Protein AF-A0AAD6NBM9-F1 (afdb_monomer_lite)

Structure (mmCIF, N/CA/C/O backbone):
data_AF-A0AAD6NBM9-F1
#
_entry.id   AF-A0AAD6NBM9-F1
#
loop_
_atom_site.group_PDB
_atom_site.id
_atom_site.type_symbol
_atom_site.label_atom_id
_atom_site.label_alt_id
_atom_site.label_comp_id
_atom_site.label_asym_id
_atom_site.label_entity_id
_atom_site.label_seq_id
_atom_site.pdbx_PDB_ins_code
_atom_site.Cartn_x
_atom_site.Cartn_y
_atom_site.Cartn_z
_atom_site.occupancy
_atom_site.B_iso_or_equiv
_atom_site.auth_seq_id
_atom_site.auth_comp_id
_atom_site.auth_asym_id
_atom_site.auth_atom_id
_atom_site.pdbx_PDB_model_num
ATOM 1 N N . MET A 1 1 ? 15.175 -0.023 -17.264 1.00 49.72 1 MET A N 1
ATOM 2 C CA . MET A 1 1 ? 14.784 -1.400 -16.898 1.00 49.72 1 MET A CA 1
ATOM 3 C C . MET A 1 1 ? 14.150 -2.013 -18.136 1.00 49.72 1 MET A C 1
ATOM 5 O O . MET A 1 1 ? 13.126 -1.509 -18.564 1.00 49.72 1 MET A O 1
ATOM 9 N N . ARG A 1 2 ? 14.812 -2.972 -18.795 1.00 53.56 2 ARG A N 1
ATOM 10 C CA . ARG A 1 2 ? 14.249 -3.694 -19.949 1.00 53.56 2 ARG A CA 1
ATOM 11 C C . ARG A 1 2 ? 13.620 -4.964 -19.391 1.00 53.56 2 ARG A C 1
ATOM 13 O O . ARG A 1 2 ? 14.353 -5.808 -18.883 1.00 53.56 2 ARG A O 1
ATOM 20 N N . LEU A 1 3 ? 12.294 -5.065 -19.407 1.00 66.06 3 LEU A N 1
ATOM 21 C CA . LEU A 1 3 ? 11.620 -6.297 -19.006 1.00 66.06 3 LEU A CA 1
ATOM 22 C C . LEU A 1 3 ? 11.782 -7.302 -20.145 1.00 66.06 3 LEU A C 1
ATOM 24 O O . LEU A 1 3 ? 11.225 -7.128 -21.221 1.00 66.06 3 LEU A O 1
ATOM 28 N N . ILE A 1 4 ? 12.626 -8.307 -19.922 1.00 76.75 4 ILE A N 1
ATOM 29 C CA . ILE A 1 4 ? 12.933 -9.368 -20.896 1.00 76.75 4 ILE A CA 1
ATOM 30 C C . ILE A 1 4 ? 11.977 -10.562 -20.796 1.00 76.75 4 ILE A C 1
ATOM 32 O O . ILE A 1 4 ? 12.132 -11.529 -21.528 1.00 76.75 4 ILE A O 1
ATOM 36 N N . ALA A 1 5 ? 11.033 -10.512 -19.856 1.00 85.50 5 ALA A N 1
ATOM 37 C CA . ALA A 1 5 ? 10.143 -11.619 -19.522 1.00 85.50 5 ALA A CA 1
ATOM 38 C C . ALA A 1 5 ? 8.758 -11.518 -20.188 1.00 85.50 5 ALA A C 1
ATOM 40 O O . ALA A 1 5 ? 7.907 -12.357 -19.917 1.00 85.50 5 ALA A O 1
ATOM 41 N N . LEU A 1 6 ? 8.516 -10.493 -21.014 1.00 90.81 6 LEU A N 1
ATOM 42 C CA . LEU A 1 6 ? 7.231 -10.272 -21.676 1.00 90.81 6 LEU A CA 1
ATOM 43 C C . LEU A 1 6 ? 7.401 -10.215 -23.187 1.00 90.81 6 LEU A C 1
ATOM 45 O O . LEU A 1 6 ? 8.292 -9.533 -23.698 1.00 90.81 6 LEU A O 1
ATOM 49 N N . GLU A 1 7 ? 6.486 -10.882 -23.878 1.00 91.56 7 GLU A N 1
ATOM 50 C CA . GLU A 1 7 ? 6.279 -10.711 -25.310 1.00 91.56 7 GLU A CA 1
ATOM 51 C C . GLU A 1 7 ? 5.608 -9.355 -25.606 1.00 91.56 7 GLU A C 1
ATOM 53 O O . GLU A 1 7 ? 4.948 -8.779 -24.728 1.00 91.56 7 GLU A O 1
ATOM 58 N N . PRO A 1 8 ? 5.732 -8.822 -26.836 1.00 90.69 8 PRO A N 1
ATOM 59 C CA . PRO A 1 8 ? 4.992 -7.634 -27.253 1.00 90.69 8 PRO A CA 1
ATOM 60 C C . PRO A 1 8 ? 3.481 -7.786 -27.007 1.00 90.69 8 PRO A C 1
ATOM 62 O O . PRO A 1 8 ? 2.872 -8.762 -27.437 1.00 90.69 8 PRO A O 1
ATOM 65 N N . GLY A 1 9 ? 2.878 -6.811 -26.320 1.00 91.25 9 GLY A N 1
ATOM 66 C CA . GLY A 1 9 ? 1.463 -6.845 -25.917 1.00 91.25 9 GLY A CA 1
ATOM 67 C C . GLY A 1 9 ? 1.183 -7.548 -24.580 1.00 91.25 9 GLY A C 1
ATOM 68 O O . GLY A 1 9 ? 0.025 -7.647 -24.183 1.00 91.25 9 GLY A O 1
ATOM 69 N N . GLY A 1 10 ? 2.215 -8.033 -23.880 1.00 92.94 10 GLY A N 1
ATOM 70 C CA . GLY A 1 10 ? 2.086 -8.603 -22.540 1.00 92.94 10 GLY A CA 1
ATOM 71 C C . GLY A 1 10 ? 1.762 -7.569 -21.454 1.00 92.94 10 GLY A C 1
ATOM 72 O O . GLY A 1 10 ? 2.061 -6.382 -21.587 1.00 92.94 10 GLY A O 1
ATOM 73 N N . TRP A 1 11 ? 1.195 -8.056 -20.349 1.00 94.06 11 TRP A N 1
ATOM 74 C CA . TRP A 1 11 ? 0.798 -7.255 -19.189 1.00 94.06 11 TRP A CA 1
ATOM 75 C C . TRP A 1 11 ? 1.702 -7.533 -17.990 1.00 94.06 11 TRP A C 1
ATOM 77 O O . TRP A 1 11 ? 2.216 -8.641 -17.829 1.00 94.06 11 TRP A O 1
ATOM 87 N N . ILE A 1 12 ? 1.861 -6.530 -17.129 1.00 94.31 12 ILE A N 1
ATOM 88 C CA . ILE A 1 12 ? 2.371 -6.716 -15.771 1.00 94.31 12 ILE A CA 1
ATOM 89 C C . ILE A 1 12 ? 1.314 -6.275 -14.775 1.00 94.31 12 ILE A C 1
ATOM 91 O O . ILE A 1 12 ? 0.629 -5.279 -14.992 1.00 94.31 12 ILE A O 1
ATOM 95 N N . GLU A 1 13 ? 1.248 -6.989 -13.662 1.00 95.00 13 GLU A N 1
ATOM 96 C CA . GLU A 1 13 ? 0.525 -6.563 -12.476 1.00 95.00 13 GLU A CA 1
ATOM 97 C C . GLU A 1 13 ? 1.534 -6.429 -11.335 1.00 95.00 13 GLU A C 1
ATOM 99 O O . GLU A 1 13 ? 2.352 -7.322 -11.102 1.00 95.00 13 GLU A O 1
ATOM 104 N N . GLN A 1 14 ? 1.509 -5.285 -10.655 1.00 95.06 14 GLN A N 1
ATOM 105 C CA . GLN A 1 14 ? 2.319 -5.033 -9.472 1.00 95.06 14 GLN A CA 1
ATOM 106 C C . GLN A 1 14 ? 1.392 -4.612 -8.337 1.00 95.06 14 GLN A C 1
ATOM 108 O O . GLN A 1 14 ? 0.720 -3.587 -8.423 1.00 95.06 14 GLN A O 1
ATOM 113 N N . VAL A 1 15 ? 1.386 -5.403 -7.267 1.00 95.81 15 VAL A N 1
ATOM 114 C CA . VAL A 1 15 ? 0.605 -5.144 -6.058 1.00 95.81 15 VAL A CA 1
ATOM 115 C C . VAL A 1 15 ? 1.571 -4.830 -4.926 1.00 95.81 15 VAL A C 1
ATOM 117 O O . VAL A 1 15 ? 2.502 -5.588 -4.668 1.00 95.81 15 VAL A O 1
ATOM 120 N N . GLU A 1 16 ? 1.353 -3.710 -4.245 1.00 95.19 16 GLU A N 1
ATOM 121 C CA . GLU A 1 16 ? 2.159 -3.296 -3.098 1.00 95.19 16 GLU A CA 1
ATOM 122 C C . GLU A 1 16 ? 1.259 -2.921 -1.926 1.00 95.19 16 GLU A C 1
ATOM 124 O O . GLU A 1 16 ? 0.148 -2.418 -2.105 1.00 95.19 16 GLU A O 1
ATOM 129 N N . PHE A 1 17 ? 1.786 -3.097 -0.718 1.00 92.62 17 PHE A N 1
ATOM 130 C CA . PHE A 1 17 ? 1.127 -2.723 0.526 1.00 92.62 17 PHE A CA 1
ATOM 131 C C . PHE A 1 17 ? 1.786 -1.480 1.136 1.00 92.62 17 PHE A C 1
ATOM 133 O O . PHE A 1 17 ? 3.014 -1.345 1.143 1.00 92.62 17 PHE A O 1
ATOM 140 N N . ASP A 1 18 ? 0.982 -0.566 1.680 1.00 95.25 18 ASP A N 1
ATOM 141 C CA . ASP A 1 18 ? 1.498 0.529 2.499 1.00 95.25 18 ASP A CA 1
ATOM 142 C C . ASP A 1 18 ? 1.536 0.096 3.967 1.00 95.25 18 ASP A C 1
ATOM 144 O O . ASP A 1 18 ? 0.505 -0.106 4.595 1.00 95.25 18 ASP A O 1
ATOM 148 N N . VAL A 1 19 ? 2.740 -0.003 4.535 1.00 94.81 19 VAL A N 1
ATOM 149 C CA . VAL A 1 19 ? 2.941 -0.380 5.945 1.00 94.81 19 VAL A CA 1
ATOM 150 C C . VAL A 1 19 ? 2.379 0.651 6.932 1.00 94.81 19 VAL A C 1
ATOM 152 O O . VAL A 1 19 ? 2.289 0.394 8.132 1.00 94.81 19 VAL A O 1
ATOM 155 N N . ARG A 1 20 ? 2.053 1.858 6.462 1.00 94.81 20 ARG A N 1
ATOM 156 C CA . ARG A 1 20 ? 1.550 2.940 7.307 1.00 94.81 20 ARG A CA 1
ATOM 157 C C . ARG A 1 20 ? 0.052 2.793 7.517 1.00 94.81 20 ARG A C 1
ATOM 159 O O . ARG A 1 20 ? -0.712 2.635 6.575 1.00 94.81 20 ARG A O 1
ATOM 166 N N . LEU A 1 21 ? -0.354 2.956 8.768 1.00 94.69 21 LEU A N 1
ATOM 167 C CA . LEU A 1 21 ? -1.756 3.008 9.145 1.00 94.69 21 LEU A CA 1
ATOM 168 C C . LEU A 1 21 ? -2.303 4.423 8.950 1.00 94.69 21 LEU A C 1
ATOM 170 O O . LEU A 1 21 ? -1.596 5.418 9.132 1.00 94.69 21 LEU A O 1
ATOM 174 N N . SER A 1 22 ? -3.577 4.501 8.586 1.00 93.25 22 SER A N 1
ATOM 175 C CA . SER A 1 22 ? -4.322 5.745 8.429 1.00 93.25 22 SER A CA 1
ATOM 176 C C . SER A 1 22 ? -5.733 5.584 8.990 1.00 93.25 22 SER A C 1
ATOM 178 O O . SER A 1 22 ? -6.226 4.475 9.186 1.00 93.25 22 SER A O 1
ATOM 180 N N . SER A 1 23 ? -6.371 6.713 9.282 1.00 93.75 23 SER A N 1
ATOM 181 C CA . SER A 1 23 ? -7.767 6.786 9.709 1.00 93.75 23 SER A CA 1
ATOM 182 C C . SER A 1 23 ? -8.504 7.760 8.799 1.00 93.75 23 SER A C 1
ATOM 184 O O . SER A 1 23 ? -8.045 8.895 8.640 1.00 93.75 23 SER A O 1
ATOM 186 N N . ASP A 1 24 ? -9.647 7.354 8.253 1.00 92.00 24 ASP A N 1
ATOM 187 C CA . ASP A 1 24 ? -10.469 8.213 7.390 1.00 92.00 24 ASP A CA 1
ATOM 188 C C . ASP A 1 24 ? -11.057 9.425 8.136 1.00 92.00 24 ASP A C 1
ATOM 190 O O . ASP A 1 24 ? -11.333 10.455 7.527 1.00 92.00 24 ASP A O 1
ATOM 194 N N . ASP A 1 25 ? -11.230 9.317 9.455 1.00 93.56 25 ASP A N 1
ATOM 195 C CA . ASP A 1 25 ? -11.828 10.335 10.328 1.00 93.56 25 ASP A CA 1
ATOM 196 C C . ASP A 1 25 ? -10.793 11.132 11.146 1.00 93.56 25 ASP A C 1
ATOM 198 O O . ASP A 1 25 ? -11.150 11.929 12.013 1.00 93.56 25 ASP A O 1
ATOM 202 N N . GLY A 1 26 ? -9.499 10.921 10.887 1.00 93.56 26 GLY A N 1
ATOM 203 C CA . GLY A 1 26 ? -8.411 11.610 11.589 1.00 93.56 26 GLY A CA 1
ATOM 204 C C . GLY A 1 26 ? -8.212 11.194 13.053 1.00 93.56 26 GLY A C 1
ATOM 205 O O . GLY A 1 26 ? -7.486 11.872 13.783 1.00 93.56 26 GLY A O 1
ATOM 206 N N . THR A 1 27 ? -8.825 10.097 13.504 1.00 94.94 27 THR A N 1
ATOM 207 C CA . THR A 1 27 ? -8.647 9.592 14.875 1.00 94.94 27 THR A CA 1
ATOM 208 C C . THR A 1 27 ? -7.243 9.057 15.151 1.00 94.94 27 THR A C 1
ATOM 210 O O . THR A 1 27 ? -6.812 9.065 16.303 1.00 94.94 27 THR A O 1
ATOM 213 N N . LEU A 1 28 ? -6.479 8.645 14.135 1.00 95.94 28 LEU A N 1
ATOM 214 C CA . LEU A 1 28 ? -5.088 8.229 14.300 1.00 95.94 28 LEU A CA 1
ATOM 215 C C . LEU A 1 28 ? -4.151 9.447 14.347 1.00 95.94 28 LEU A C 1
ATOM 217 O O . LEU A 1 28 ? -3.796 10.028 13.320 1.00 95.94 28 LEU A O 1
ATOM 221 N N . LYS A 1 29 ? -3.711 9.807 15.554 1.00 96.62 29 LYS A N 1
ATOM 222 C CA . LYS A 1 29 ? -2.824 10.948 15.816 1.00 96.62 29 LYS A CA 1
ATOM 223 C C . LYS A 1 29 ? -1.380 10.520 16.043 1.00 96.62 29 LYS A C 1
ATOM 225 O O . LYS A 1 29 ? -1.115 9.386 16.425 1.00 96.62 29 LYS A O 1
ATOM 230 N N . LYS A 1 30 ? -0.452 11.467 15.880 1.00 95.88 30 LYS A N 1
ATOM 231 C CA . LYS A 1 30 ? 0.994 11.243 16.056 1.00 95.88 30 LYS A CA 1
ATOM 232 C C . LYS A 1 30 ? 1.381 10.799 17.464 1.00 95.88 30 LYS A C 1
ATOM 234 O O . LYS A 1 30 ? 2.364 10.087 17.605 1.00 95.88 30 LYS A O 1
ATOM 239 N N . GLU A 1 31 ? 0.624 11.211 18.481 1.00 96.56 31 GLU A N 1
ATOM 240 C CA . GLU A 1 31 ? 0.830 10.771 19.866 1.00 96.56 31 GLU A CA 1
ATOM 241 C C . GLU A 1 31 ? 0.436 9.305 20.125 1.00 96.56 31 GLU A C 1
ATOM 243 O O . GLU A 1 31 ? 0.780 8.754 21.169 1.00 96.56 31 GLU A O 1
ATOM 248 N N . HIS A 1 32 ? -0.287 8.652 19.209 1.00 96.69 32 HIS A N 1
ATOM 249 C CA . HIS A 1 32 ? -0.680 7.256 19.376 1.00 96.69 32 HIS A CA 1
ATOM 250 C C . HIS A 1 32 ? 0.471 6.325 18.986 1.00 96.69 32 HIS A C 1
ATOM 252 O O . HIS A 1 32 ? 1.028 6.444 17.898 1.00 96.69 32 HIS A O 1
ATOM 258 N N . GLN A 1 33 ? 0.749 5.315 19.814 1.00 95.25 33 GLN A N 1
ATOM 259 C CA . GLN A 1 33 ? 1.757 4.283 19.515 1.00 95.25 33 GLN A CA 1
ATOM 260 C C . GLN A 1 33 ? 1.514 3.603 18.160 1.00 95.25 33 GLN A C 1
ATOM 262 O O . GLN A 1 33 ? 2.449 3.306 17.421 1.00 95.25 33 GLN A O 1
ATOM 267 N N . LEU A 1 34 ? 0.243 3.415 17.797 1.00 94.94 34 LEU A N 1
ATOM 268 C CA . LEU A 1 34 ? -0.142 2.835 16.514 1.00 94.94 34 LEU A CA 1
ATOM 269 C C . LEU A 1 34 ? 0.312 3.690 15.316 1.00 94.94 34 LEU A C 1
ATOM 271 O O . LEU A 1 34 ? 0.610 3.151 14.254 1.00 94.94 34 LEU A O 1
ATOM 275 N N . TRP A 1 35 ? 0.413 5.014 15.475 1.00 96.75 35 TRP A N 1
ATOM 276 C CA . TRP A 1 35 ? 0.914 5.896 14.421 1.00 96.75 35 TRP A CA 1
ATOM 277 C C . TRP A 1 35 ? 2.417 5.705 14.190 1.00 96.75 35 TRP A C 1
ATOM 279 O O . TRP A 1 35 ? 2.876 5.773 13.049 1.00 96.75 35 TRP A O 1
ATOM 289 N N . GLU A 1 36 ? 3.186 5.412 15.245 1.00 96.75 36 GLU A N 1
ATOM 290 C CA . GLU A 1 36 ? 4.640 5.217 15.166 1.00 96.75 36 GLU A CA 1
ATOM 291 C C . GLU A 1 36 ? 5.050 3.969 14.372 1.00 96.75 36 GLU A C 1
ATOM 293 O O . GLU A 1 36 ? 6.167 3.931 13.844 1.00 96.75 36 GLU A O 1
ATOM 298 N N . TRP A 1 37 ? 4.146 2.990 14.233 1.00 95.56 37 TRP A N 1
ATOM 299 C CA . TRP A 1 37 ? 4.345 1.758 13.463 1.00 95.56 37 TRP A CA 1
ATOM 300 C C . TRP A 1 37 ? 4.918 2.044 12.072 1.00 95.56 37 TRP A C 1
ATOM 302 O O . TRP A 1 37 ? 6.009 1.590 11.726 1.00 95.56 37 TRP A O 1
ATOM 312 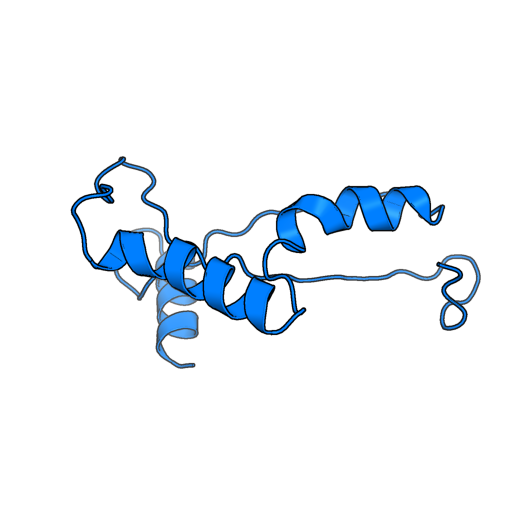N N . GLY A 1 38 ? 4.223 2.875 11.294 1.00 95.94 38 GLY A N 1
ATOM 313 C CA . GLY A 1 38 ? 4.605 3.198 9.923 1.00 95.94 38 GLY A CA 1
ATOM 314 C C . GLY A 1 38 ? 6.009 3.813 9.817 1.00 95.94 38 GLY A C 1
ATOM 315 O O . GLY A 1 38 ? 6.878 3.232 9.165 1.00 95.94 38 GLY A O 1
ATOM 316 N N . PRO A 1 39 ? 6.281 4.963 10.464 1.00 96.31 39 PRO A N 1
ATOM 317 C CA . PRO A 1 39 ? 7.605 5.582 10.472 1.00 96.31 39 PRO A CA 1
ATOM 318 C C . PRO A 1 39 ? 8.723 4.660 10.968 1.00 96.31 39 PRO A C 1
ATOM 320 O O . PRO A 1 39 ? 9.838 4.734 10.452 1.00 96.31 39 PRO A O 1
ATOM 323 N N . MET A 1 40 ? 8.452 3.802 11.955 1.00 97.31 40 MET A N 1
ATOM 324 C CA . MET A 1 40 ? 9.429 2.834 12.453 1.00 97.31 40 MET A CA 1
ATOM 325 C C . MET A 1 40 ? 9.814 1.828 11.364 1.00 97.31 40 MET A C 1
ATOM 327 O O . MET A 1 40 ? 11.003 1.702 11.058 1.00 97.31 40 MET A O 1
ATOM 331 N N . PHE A 1 41 ? 8.832 1.195 10.714 1.00 97.38 41 PHE A N 1
ATOM 332 C CA . PHE A 1 41 ? 9.091 0.245 9.630 1.00 97.38 41 PHE A CA 1
ATOM 333 C C . PHE A 1 41 ? 9.818 0.891 8.451 1.00 97.38 41 PHE A C 1
ATOM 335 O O . PHE A 1 41 ? 10.764 0.300 7.936 1.00 97.38 41 PHE A O 1
ATOM 342 N N . ILE A 1 42 ? 9.449 2.120 8.066 1.00 97.19 42 ILE A N 1
ATOM 343 C CA . ILE A 1 42 ? 10.153 2.858 7.005 1.00 97.19 42 ILE A CA 1
ATOM 344 C C 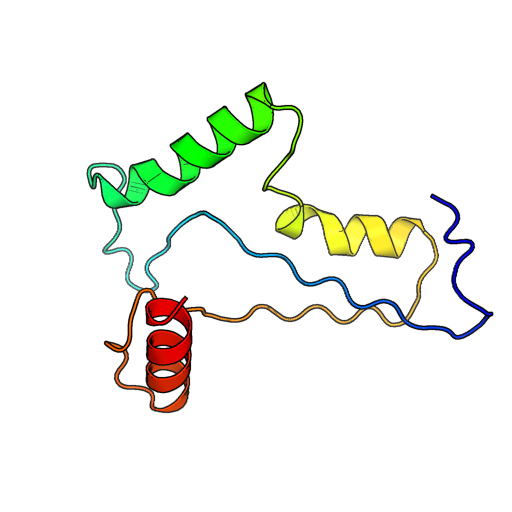. ILE A 1 42 ? 11.635 3.060 7.354 1.00 97.19 42 ILE A C 1
ATOM 346 O O . ILE A 1 42 ? 12.495 2.754 6.531 1.00 97.19 42 ILE A O 1
ATOM 350 N N . ARG A 1 43 ? 11.964 3.496 8.579 1.00 97.56 43 ARG A N 1
ATOM 351 C CA . ARG A 1 43 ? 13.370 3.674 8.993 1.00 97.56 43 ARG A CA 1
ATOM 352 C C . ARG A 1 43 ? 14.149 2.359 8.987 1.00 97.56 43 ARG A C 1
ATOM 354 O O . ARG A 1 43 ? 15.314 2.329 8.590 1.00 97.56 43 ARG A O 1
ATOM 361 N N . CYS A 1 44 ? 13.534 1.268 9.441 1.00 97.81 44 CYS A N 1
ATOM 362 C CA . CYS A 1 44 ? 14.156 -0.058 9.423 1.00 97.81 44 CYS A CA 1
ATOM 363 C C . CYS A 1 44 ? 14.421 -0.536 7.988 1.00 97.81 44 CYS A C 1
ATOM 365 O O . CYS A 1 44 ? 15.520 -0.993 7.681 1.00 97.81 44 CYS A O 1
ATOM 367 N N . ALA A 1 45 ? 13.437 -0.366 7.108 1.00 97.19 45 ALA A N 1
ATOM 368 C CA . ALA A 1 45 ? 13.500 -0.680 5.686 1.00 97.19 45 ALA A CA 1
ATOM 369 C C . ALA A 1 45 ? 14.612 0.094 4.956 1.00 97.19 45 ALA A C 1
ATOM 371 O O . ALA A 1 45 ? 15.395 -0.492 4.207 1.00 97.19 45 ALA A O 1
ATOM 372 N N . GLU A 1 46 ? 14.746 1.393 5.230 1.00 96.38 46 GLU A N 1
ATOM 373 C CA . GLU A 1 46 ? 15.822 2.233 4.691 1.00 96.38 46 GLU A CA 1
ATOM 374 C C . GLU A 1 46 ? 17.204 1.749 5.140 1.00 96.38 46 GLU A C 1
ATOM 376 O O . GLU A 1 46 ? 18.095 1.572 4.310 1.00 96.38 46 GLU A O 1
ATOM 381 N N . ARG A 1 47 ? 17.375 1.445 6.434 1.00 97.31 47 ARG A N 1
ATOM 382 C CA . ARG A 1 47 ? 18.633 0.887 6.967 1.00 97.31 47 ARG A CA 1
ATOM 383 C C . ARG A 1 47 ? 18.976 -0.477 6.370 1.00 97.31 47 ARG A C 1
ATOM 385 O O . ARG A 1 47 ? 20.152 -0.803 6.246 1.00 97.31 47 ARG A O 1
ATOM 392 N N . ALA A 1 48 ? 17.965 -1.261 6.008 1.00 97.44 48 ALA A N 1
ATOM 393 C CA . ALA A 1 48 ? 18.126 -2.551 5.345 1.00 97.44 48 ALA A CA 1
ATOM 394 C C . ALA A 1 48 ? 18.339 -2.438 3.822 1.00 97.44 48 ALA A C 1
ATOM 396 O O . ALA A 1 48 ? 18.527 -3.461 3.165 1.00 97.44 48 ALA A O 1
ATOM 397 N N . GLY A 1 49 ? 18.280 -1.230 3.242 1.00 96.69 49 GLY A N 1
ATOM 398 C CA . GLY A 1 49 ? 18.384 -1.017 1.795 1.00 96.69 49 GLY A CA 1
ATOM 399 C C . GLY A 1 49 ? 17.184 -1.545 0.999 1.00 96.69 49 GLY A C 1
ATOM 400 O O . GLY A 1 49 ? 17.311 -1.825 -0.191 1.00 96.69 49 GLY A O 1
ATOM 401 N N . ARG A 1 50 ? 16.020 -1.712 1.639 1.00 94.38 50 ARG A N 1
ATOM 402 C CA . ARG A 1 50 ? 14.799 -2.280 1.044 1.00 94.38 50 ARG A CA 1
ATOM 403 C C . ARG A 1 50 ? 13.625 -1.339 1.267 1.00 94.38 50 ARG A C 1
ATOM 405 O O . ARG A 1 50 ? 12.933 -1.453 2.266 1.00 94.38 50 ARG A O 1
ATOM 412 N N . SER A 1 51 ? 13.412 -0.395 0.356 1.00 94.00 51 SER A N 1
ATOM 413 C CA . SER A 1 51 ? 12.347 0.607 0.495 1.00 94.00 51 SER A CA 1
ATOM 414 C C . SER A 1 51 ? 10.951 -0.025 0.557 1.00 94.00 51 SER A C 1
ATOM 416 O O . SER A 1 51 ? 10.595 -0.814 -0.311 1.00 94.00 51 SER A O 1
ATOM 418 N N . LEU A 1 52 ? 10.133 0.401 1.524 1.00 96.56 52 LEU A N 1
ATOM 419 C CA . LEU A 1 52 ? 8.692 0.100 1.603 1.00 96.56 52 LEU A CA 1
ATOM 420 C C . LEU A 1 52 ? 7.822 1.209 0.975 1.00 96.56 52 LEU A C 1
ATOM 422 O O . LEU A 1 52 ? 6.601 1.216 1.103 1.00 96.56 52 LEU A O 1
ATOM 426 N N . ASN A 1 53 ? 8.440 2.182 0.296 1.00 95.69 53 ASN A N 1
ATOM 427 C CA . ASN A 1 53 ? 7.740 3.280 -0.379 1.00 95.69 53 ASN A CA 1
ATOM 428 C C . ASN A 1 53 ? 7.446 2.992 -1.866 1.00 95.69 53 ASN A C 1
ATOM 430 O O . ASN A 1 53 ? 7.056 3.911 -2.584 1.00 95.69 53 ASN A O 1
ATOM 434 N N . ILE A 1 54 ? 7.620 1.749 -2.338 1.00 95.19 54 ILE A N 1
ATOM 435 C CA . ILE A 1 54 ? 7.453 1.381 -3.758 1.00 95.19 54 ILE A CA 1
ATOM 436 C C . ILE A 1 54 ? 6.049 1.705 -4.275 1.00 95.19 54 ILE A C 1
ATOM 438 O O . ILE A 1 54 ? 5.920 2.220 -5.386 1.00 95.19 54 ILE A O 1
ATOM 442 N N . HIS A 1 55 ? 5.021 1.551 -3.436 1.00 94.81 55 HIS A N 1
ATOM 443 C CA . HIS A 1 55 ? 3.642 1.928 -3.760 1.00 94.81 55 HIS A CA 1
ATOM 444 C C . HIS A 1 55 ? 3.460 3.396 -4.173 1.00 94.81 55 HIS A C 1
ATOM 446 O O . HIS A 1 55 ? 2.504 3.720 -4.865 1.00 94.81 55 HIS A O 1
ATOM 452 N N . LYS A 1 56 ? 4.374 4.300 -3.796 1.00 94.62 56 LYS A N 1
ATOM 453 C CA . LYS A 1 56 ? 4.326 5.709 -4.223 1.00 94.62 56 LYS A CA 1
ATOM 454 C C . LYS A 1 56 ? 4.924 5.944 -5.602 1.00 94.62 56 LYS A C 1
ATOM 456 O O . LYS A 1 56 ? 4.682 6.986 -6.201 1.00 94.62 56 LYS A O 1
ATOM 461 N N . THR A 1 57 ? 5.778 5.035 -6.062 1.00 94.56 57 THR A N 1
ATOM 462 C CA . THR A 1 57 ? 6.612 5.239 -7.249 1.00 94.56 57 THR A CA 1
ATOM 463 C C . THR A 1 57 ? 6.312 4.255 -8.370 1.00 94.56 57 THR A C 1
ATOM 465 O O . THR A 1 57 ? 6.664 4.557 -9.510 1.00 94.56 57 THR A O 1
ATOM 468 N N . MET A 1 58 ? 5.667 3.117 -8.078 1.00 94.69 58 MET A N 1
ATOM 469 C CA . MET A 1 58 ? 5.491 2.012 -9.026 1.00 94.69 58 MET A CA 1
ATOM 470 C C . MET A 1 58 ? 4.850 2.447 -10.345 1.00 94.69 58 MET A C 1
ATOM 472 O O . MET A 1 58 ? 5.416 2.163 -11.394 1.00 94.69 58 MET A O 1
ATOM 476 N N . ARG A 1 59 ? 3.773 3.248 -10.318 1.00 95.06 59 ARG A N 1
ATOM 477 C CA . ARG A 1 59 ? 3.099 3.727 -11.534 1.00 95.06 59 ARG A CA 1
ATOM 478 C C . ARG A 1 59 ? 4.067 4.479 -12.442 1.00 95.06 59 ARG A C 1
ATOM 480 O O . ARG A 1 59 ? 4.229 4.135 -13.607 1.00 95.06 59 ARG A O 1
ATOM 487 N N . SER A 1 60 ? 4.767 5.466 -11.883 1.00 95.31 60 SER A N 1
ATOM 488 C CA . SER A 1 60 ? 5.744 6.264 -12.634 1.00 95.31 60 SER A CA 1
ATOM 489 C C . SER A 1 60 ? 6.945 5.438 -13.108 1.00 95.31 60 SER A C 1
ATOM 491 O O . SER A 1 60 ? 7.542 5.744 -14.137 1.00 95.31 60 SER A O 1
ATOM 493 N N . ALA A 1 61 ? 7.328 4.401 -12.357 1.00 94.19 61 ALA A N 1
ATOM 494 C CA . ALA A 1 61 ? 8.408 3.504 -12.738 1.00 94.19 61 ALA A CA 1
ATOM 495 C C . ALA A 1 61 ? 7.996 2.629 -13.928 1.00 94.19 61 ALA A C 1
ATOM 497 O O . ALA A 1 61 ? 8.765 2.525 -14.880 1.00 94.19 61 ALA A O 1
ATOM 498 N N . ILE A 1 62 ? 6.779 2.077 -13.906 1.00 94.00 62 ILE A N 1
ATOM 499 C CA . ILE A 1 62 ? 6.191 1.295 -15.000 1.00 94.00 62 ILE A CA 1
ATOM 500 C C . ILE A 1 62 ? 6.059 2.159 -16.258 1.00 94.00 62 ILE A C 1
ATOM 502 O O . ILE A 1 62 ? 6.548 1.777 -17.322 1.00 94.00 62 ILE A O 1
ATOM 506 N N . GLU A 1 63 ? 5.513 3.368 -16.131 1.00 94.75 63 GLU A N 1
ATOM 507 C CA . GLU A 1 63 ? 5.350 4.314 -17.244 1.00 94.75 63 GLU A CA 1
ATOM 508 C C . GLU A 1 63 ? 6.682 4.608 -17.947 1.00 94.75 63 GLU A C 1
ATOM 510 O O . GLU A 1 63 ? 6.802 4.492 -19.166 1.00 94.75 63 GLU A O 1
ATOM 515 N N . LYS A 1 64 ? 7.739 4.889 -17.174 1.00 95.06 64 LYS A N 1
ATOM 516 C CA . LYS A 1 64 ? 9.087 5.168 -17.702 1.00 95.06 64 LYS A CA 1
ATOM 517 C C . LYS A 1 64 ? 9.723 3.996 -18.450 1.00 95.06 64 LYS A C 1
ATOM 519 O O . LYS A 1 64 ? 10.729 4.197 -19.128 1.00 95.06 64 LYS A O 1
ATOM 524 N N . THR A 1 65 ? 9.190 2.782 -18.317 1.00 91.19 65 THR A N 1
ATOM 525 C CA . THR A 1 65 ? 9.671 1.615 -19.072 1.00 91.19 65 THR A CA 1
ATOM 526 C C . THR A 1 65 ? 8.981 1.434 -20.424 1.00 91.19 65 THR A C 1
ATOM 528 O O . THR A 1 65 ? 9.417 0.585 -21.197 1.00 91.19 65 THR A O 1
ATOM 531 N N . GLY A 1 66 ? 7.981 2.263 -20.744 1.00 92.56 66 GLY A N 1
ATOM 532 C CA . GLY A 1 66 ? 7.294 2.259 -22.036 1.00 92.56 66 GLY A CA 1
ATOM 533 C C . GLY A 1 66 ? 6.008 1.435 -22.072 1.00 92.56 66 GLY A C 1
ATOM 534 O O . GLY A 1 66 ? 5.502 1.179 -23.162 1.00 92.56 66 GLY A O 1
ATOM 535 N N . PHE A 1 67 ? 5.472 1.025 -20.914 1.00 93.69 67 PHE A N 1
ATOM 536 C CA . PHE A 1 67 ? 4.113 0.482 -20.861 1.00 93.69 67 PHE A CA 1
ATOM 537 C C . PHE A 1 67 ? 3.104 1.560 -21.228 1.00 93.69 67 PHE A C 1
ATOM 539 O O . PHE A 1 67 ? 3.287 2.743 -20.936 1.00 93.69 67 PHE A O 1
ATOM 546 N N . VAL A 1 68 ? 2.026 1.113 -21.850 1.00 94.25 68 VAL A N 1
ATOM 547 C CA . VAL A 1 68 ? 0.854 1.914 -22.191 1.00 94.25 68 VAL A CA 1
ATOM 548 C C . VAL A 1 68 ? -0.348 1.379 -21.413 1.00 94.25 68 VAL A C 1
ATOM 550 O O . VAL A 1 68 ? -0.232 0.350 -20.754 1.00 94.25 68 VAL A O 1
ATOM 553 N N . GLU A 1 69 ? -1.473 2.098 -21.444 1.00 95.88 69 GLU A N 1
ATOM 554 C CA . GLU A 1 69 ? -2.721 1.679 -20.777 1.00 95.88 69 GLU A CA 1
ATOM 555 C C . GLU A 1 69 ? -2.548 1.389 -19.270 1.00 95.88 69 GLU A C 1
ATOM 557 O O . GLU A 1 69 ? -2.887 0.328 -18.756 1.00 95.88 69 GLU A O 1
ATOM 562 N N . LEU A 1 70 ? -1.983 2.351 -18.529 1.00 95.88 70 LEU A N 1
ATOM 563 C CA . LEU A 1 70 ? -1.706 2.183 -17.100 1.00 95.88 70 LEU A CA 1
ATOM 564 C C . LEU A 1 70 ? -2.962 2.330 -16.229 1.00 95.88 70 LEU A C 1
ATOM 566 O O . LEU A 1 70 ? -3.441 3.449 -15.997 1.00 95.88 70 LEU A O 1
ATOM 570 N N . HIS A 1 71 ? -3.379 1.226 -15.613 1.00 96.38 71 HIS A N 1
ATOM 571 C CA . HIS A 1 71 ? -4.397 1.182 -14.563 1.00 96.38 71 HIS A CA 1
ATOM 572 C C . HIS A 1 71 ? -3.746 1.192 -13.170 1.00 96.38 71 HIS A C 1
ATOM 574 O O . HIS A 1 71 ? -2.772 0.488 -12.924 1.00 96.38 71 HIS A O 1
ATOM 580 N N . GLU A 1 72 ? -4.255 2.024 -12.260 1.00 96.12 72 GLU A N 1
ATOM 581 C CA . GLU A 1 72 ? -3.845 2.037 -10.850 1.00 96.12 72 GLU A CA 1
ATOM 582 C C . GLU A 1 72 ? -5.098 2.138 -9.987 1.00 96.12 72 GLU A C 1
ATOM 584 O O . GLU A 1 72 ? -5.867 3.091 -10.118 1.00 96.12 72 GLU A O 1
ATOM 589 N N . GLU A 1 73 ? -5.276 1.174 -9.090 1.00 96.06 73 GLU A N 1
ATOM 590 C CA . GLU A 1 73 ? -6.354 1.173 -8.109 1.00 96.06 73 GLU A CA 1
ATOM 591 C C . GLU A 1 73 ? -5.786 1.137 -6.692 1.00 96.06 73 GLU A C 1
ATOM 593 O O . GLU A 1 73 ? -4.750 0.530 -6.419 1.00 96.06 73 GLU A O 1
ATOM 598 N N . LYS A 1 74 ? -6.469 1.825 -5.774 1.00 94.44 74 LYS A N 1
ATOM 599 C CA . LYS A 1 74 ? -6.116 1.861 -4.354 1.00 94.44 74 LYS A CA 1
ATOM 600 C C . LYS A 1 74 ? -7.234 1.217 -3.559 1.00 94.44 74 LYS A C 1
ATOM 602 O O . LYS A 1 74 ? -8.367 1.691 -3.594 1.00 94.44 74 LYS A O 1
ATOM 607 N N . TYR A 1 75 ? -6.884 0.190 -2.797 1.00 94.56 75 TYR A N 1
ATOM 608 C CA . TYR A 1 75 ? -7.818 -0.540 -1.951 1.00 94.56 75 TYR A CA 1
ATOM 609 C C . TYR A 1 75 ? -7.647 -0.142 -0.488 1.00 94.56 75 TYR A C 1
ATOM 611 O O . TYR A 1 75 ? -6.534 0.095 -0.014 1.00 94.56 75 TYR A O 1
ATOM 619 N N . LYS A 1 76 ? -8.764 -0.071 0.240 1.00 94.31 76 LYS A N 1
ATOM 620 C CA . LYS A 1 76 ? -8.752 0.073 1.697 1.00 94.31 76 LYS A CA 1
ATOM 621 C C . LYS A 1 76 ? -8.689 -1.308 2.325 1.00 94.31 76 LYS A C 1
ATOM 623 O O . LYS A 1 76 ? -9.585 -2.114 2.096 1.00 94.31 76 LYS A O 1
ATOM 628 N N . ILE A 1 77 ? -7.665 -1.537 3.140 1.00 94.88 77 ILE A N 1
ATOM 629 C CA . ILE A 1 77 ? -7.495 -2.767 3.914 1.00 94.88 77 ILE A CA 1
ATOM 630 C C . ILE A 1 77 ? -7.668 -2.416 5.398 1.00 94.88 77 ILE A C 1
ATOM 632 O O . ILE A 1 77 ? -6.778 -1.792 5.981 1.00 94.88 77 ILE A O 1
ATOM 636 N N . PRO A 1 78 ? -8.824 -2.725 6.011 1.00 95.25 78 PRO A N 1
ATOM 637 C CA . PRO A 1 78 ? -9.073 -2.415 7.413 1.00 95.25 78 PRO A CA 1
ATOM 63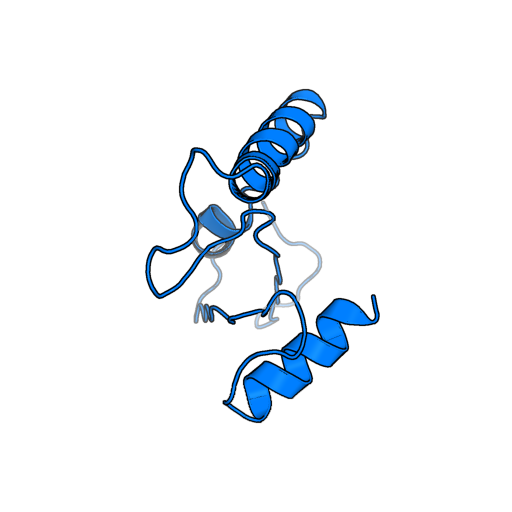8 C C . PRO A 1 78 ? -8.198 -3.251 8.343 1.00 95.25 78 PRO A C 1
ATOM 640 O O . PRO A 1 78 ? -7.962 -4.434 8.103 1.00 95.25 78 PRO A O 1
ATOM 643 N N . LEU A 1 79 ? -7.771 -2.647 9.453 1.00 92.81 79 LEU A N 1
ATOM 644 C CA . LEU A 1 79 ? -7.091 -3.361 10.530 1.00 92.81 79 LEU A CA 1
ATOM 645 C C . LEU A 1 79 ? -8.125 -4.121 11.376 1.00 92.81 79 LEU A C 1
ATOM 647 O O . LEU A 1 79 ? -8.499 -3.668 12.457 1.00 92.81 79 LEU A O 1
ATOM 651 N N . GLY A 1 80 ? -8.639 -5.225 10.836 1.00 93.06 80 GLY A N 1
ATOM 652 C CA . GLY A 1 80 ? -9.633 -6.094 11.464 1.00 93.06 80 GLY A CA 1
ATOM 653 C C . GLY A 1 80 ? -11.087 -5.858 11.011 1.00 93.06 80 GLY A C 1
ATOM 654 O O . GLY A 1 80 ? -11.391 -4.889 10.309 1.00 93.06 80 GLY A O 1
ATOM 655 N N . PRO A 1 81 ? -12.023 -6.734 11.421 1.00 95.50 81 PRO A N 1
ATOM 656 C CA . PRO A 1 81 ? -13.392 -6.811 10.891 1.00 95.50 81 PRO A CA 1
ATOM 657 C C . PRO A 1 81 ? -14.400 -5.869 11.580 1.00 95.50 81 PRO A C 1
ATOM 659 O O . PRO A 1 81 ? -15.553 -6.220 11.838 1.00 95.50 81 PRO A O 1
ATOM 662 N N . TRP A 1 82 ? -13.978 -4.653 11.917 1.00 93.81 82 TRP A N 1
ATOM 663 C CA . TRP A 1 82 ? -14.822 -3.648 12.574 1.00 93.81 82 TRP A CA 1
ATOM 664 C C . TRP A 1 82 ? -15.647 -2.732 11.645 1.00 93.81 82 TRP A C 1
ATOM 666 O O . TRP A 1 82 ? -16.622 -2.154 12.143 1.00 93.81 82 TRP A O 1
ATOM 676 N N . PRO A 1 83 ? -15.345 -2.552 10.339 1.00 95.25 83 PRO A N 1
ATOM 677 C CA . PRO A 1 83 ? -16.185 -1.724 9.475 1.00 95.25 83 PRO A CA 1
ATOM 678 C C . PRO A 1 83 ? -17.644 -2.197 9.420 1.00 95.25 83 PRO A C 1
ATOM 680 O O . PRO A 1 83 ? -17.944 -3.388 9.498 1.00 95.25 83 PRO A O 1
ATOM 683 N N . LYS A 1 84 ? -18.578 -1.249 9.267 1.00 95.62 84 LYS A N 1
ATOM 684 C CA . LYS A 1 84 ? -20.006 -1.565 9.064 1.00 95.62 84 LYS A CA 1
ATOM 685 C C . LYS A 1 84 ? -20.295 -2.061 7.651 1.00 95.62 84 LYS A C 1
ATOM 687 O O . LYS A 1 84 ? -21.202 -2.870 7.477 1.00 95.62 84 LYS A O 1
ATOM 692 N N . ASP A 1 85 ? -19.550 -1.546 6.678 1.00 97.12 85 ASP A N 1
ATOM 693 C CA . ASP A 1 85 ? -19.626 -1.989 5.293 1.00 97.12 85 ASP A CA 1
ATOM 694 C C . ASP A 1 85 ? -19.260 -3.477 5.196 1.00 97.12 85 ASP A C 1
ATOM 696 O O . ASP A 1 85 ? -18.265 -3.915 5.776 1.00 97.12 85 ASP A O 1
ATOM 700 N N . MET A 1 86 ? -20.098 -4.251 4.506 1.00 97.50 86 MET A N 1
ATOM 701 C CA . MET A 1 86 ? -19.983 -5.710 4.459 1.00 97.50 86 MET A CA 1
ATOM 702 C C . MET A 1 86 ? -18.703 -6.164 3.755 1.00 97.50 86 MET A C 1
ATOM 704 O O . MET A 1 86 ? -18.040 -7.071 4.251 1.00 97.50 86 MET A O 1
ATOM 708 N N . LEU A 1 87 ? -18.335 -5.504 2.653 1.00 96.75 87 LEU A N 1
ATOM 709 C CA . LEU A 1 87 ? -17.128 -5.831 1.901 1.00 96.75 87 LEU A CA 1
ATOM 710 C C . LEU A 1 87 ? -15.884 -5.510 2.733 1.00 96.75 87 LEU A C 1
ATOM 712 O O . LEU A 1 87 ? -15.011 -6.354 2.895 1.00 96.75 87 LEU A O 1
ATOM 716 N N . LEU A 1 88 ? -15.815 -4.317 3.328 1.00 96.88 88 LEU A N 1
ATOM 717 C CA . LEU A 1 88 ? -14.678 -3.938 4.170 1.00 96.88 88 LEU A CA 1
ATOM 718 C C . LEU A 1 88 ? -14.565 -4.806 5.428 1.00 96.88 88 LEU A C 1
ATOM 720 O O . LEU A 1 88 ? -13.458 -5.087 5.879 1.00 96.88 88 LEU A O 1
ATOM 724 N N . LYS A 1 89 ? -15.685 -5.263 5.994 1.00 96.94 89 LYS A N 1
ATOM 725 C CA . LYS A 1 89 ? -15.667 -6.218 7.105 1.00 96.94 89 LYS A CA 1
ATOM 726 C C . LYS A 1 89 ? -15.044 -7.551 6.694 1.00 96.94 89 LYS A C 1
ATOM 728 O O . LYS A 1 89 ? -14.216 -8.073 7.434 1.00 96.94 89 LYS A O 1
ATOM 733 N N . GLU A 1 90 ? -15.414 -8.077 5.528 1.00 96.81 90 GLU A N 1
ATOM 734 C CA . GLU A 1 90 ? -14.832 -9.305 4.979 1.00 96.81 90 GLU A CA 1
ATOM 735 C C . GLU A 1 90 ? -13.336 -9.139 4.688 1.00 96.81 90 GLU A C 1
ATOM 737 O O . GLU A 1 90 ? -12.534 -9.960 5.126 1.00 96.81 90 GLU A O 1
ATOM 742 N N . VAL A 1 91 ? -12.933 -8.025 4.067 1.00 96.44 91 VAL A N 1
ATOM 743 C CA . VAL A 1 91 ? -11.512 -7.689 3.870 1.00 96.44 91 VAL A CA 1
ATOM 744 C C . VAL A 1 91 ? -10.772 -7.622 5.210 1.00 96.44 91 VAL A C 1
ATOM 746 O O . VAL A 1 91 ? -9.668 -8.143 5.330 1.00 96.44 91 VAL A O 1
ATOM 749 N N . GLY A 1 92 ? -11.385 -7.030 6.238 1.00 96.06 92 GLY A N 1
ATOM 750 C CA . GLY A 1 92 ? -10.826 -6.978 7.587 1.00 96.06 92 GLY A CA 1
ATOM 751 C C . GLY A 1 92 ? -10.665 -8.358 8.233 1.00 96.06 92 GLY A C 1
ATOM 752 O O . GLY A 1 92 ? -9.666 -8.588 8.907 1.00 96.06 92 GLY A O 1
ATOM 753 N N . HIS A 1 93 ? -11.602 -9.286 8.007 1.00 95.88 93 HIS A N 1
ATOM 754 C CA . HIS A 1 93 ? -11.465 -10.683 8.439 1.00 95.88 93 HIS A CA 1
ATOM 755 C C . HIS A 1 93 ? -10.307 -11.387 7.731 1.00 95.88 93 HIS A C 1
ATOM 757 O O . HIS A 1 93 ? -9.542 -12.098 8.375 1.00 95.88 93 HIS A O 1
ATOM 763 N N . LEU A 1 94 ? -10.174 -11.185 6.417 1.00 94.31 94 LEU A N 1
ATOM 764 C CA . LEU A 1 94 ? -9.075 -11.762 5.649 1.00 94.31 94 LEU A CA 1
ATOM 765 C C . LEU A 1 94 ? -7.732 -11.218 6.137 1.00 94.31 94 LEU A C 1
ATOM 767 O O . LEU A 1 94 ? -6.815 -12.001 6.346 1.00 94.31 94 LEU A O 1
ATOM 771 N N . GLN A 1 95 ? -7.627 -9.912 6.380 1.00 90.88 95 GLN A N 1
ATOM 772 C CA . GLN A 1 95 ? -6.397 -9.296 6.874 1.00 90.88 95 GLN A CA 1
ATOM 773 C C . GLN A 1 95 ? -5.998 -9.783 8.275 1.00 90.88 95 GLN A C 1
ATOM 775 O O . GLN A 1 95 ? -4.814 -9.947 8.530 1.00 90.88 95 GLN A O 1
ATOM 780 N N . ASP A 1 96 ? -6.961 -9.999 9.175 1.00 88.38 96 ASP A N 1
ATOM 781 C CA . ASP A 1 96 ? -6.717 -10.462 10.554 1.00 88.38 96 ASP A CA 1
ATOM 782 C C . ASP A 1 96 ? -6.277 -11.937 10.628 1.00 88.38 96 ASP A C 1
ATOM 784 O O . ASP A 1 96 ? -5.632 -12.359 11.583 1.00 88.38 96 ASP A O 1
ATOM 788 N N . ALA A 1 97 ? -6.621 -12.736 9.614 1.00 85.69 97 ALA A N 1
ATOM 789 C CA . ALA A 1 97 ? -6.308 -14.163 9.562 1.00 85.69 97 ALA A CA 1
ATOM 790 C C . ALA A 1 97 ? -4.893 -14.496 9.034 1.00 85.69 97 ALA A C 1
ATOM 792 O O . ALA A 1 97 ? -4.534 -15.677 9.016 1.00 85.69 97 ALA A O 1
ATOM 793 N N . HIS A 1 98 ? -4.119 -13.498 8.589 1.00 59.22 98 HIS A N 1
ATOM 794 C CA . HIS A 1 98 ? -2.756 -13.642 8.051 1.00 59.22 98 HIS A CA 1
ATOM 795 C C . HIS A 1 98 ? -1.712 -13.062 9.012 1.00 59.22 98 HIS A C 1
ATOM 797 O O . HIS A 1 98 ? -0.612 -13.657 9.092 1.00 59.22 98 HIS A O 1
#

InterPro domains:
  IPR029063 S-adenosyl-L-methionine-dependent methyltransferase superfamily [SSF53335] (5-94)

Organism: Penicillium canescens (NCBI:txid5083)

pLDDT: mean 93.06, std 8.03, range [49.72, 97.81]

Secondary structure (DSSP, 8-state):
----S--TT----------S---TTS---TTSHHHHHHHHHHHHHHHTT--S-GGGTHHHHHHTTT--S---------SSS--SSHHHHHHHHHHHT-

Radius of gyration: 16.99 Å; chains: 1; bounding box: 39×26×47 Å

Foldseek 3Di:
DAPPPDDPPDDDDDDADQQADDDPVRPDDPPDPNRVRRVVVQVVCVVVVHGSCCLVCVQVVVVVNPDDDDDDDDDDQDCAQPDPDPVNNVSRPVVPVD

Sequence (98 aa):
MRLIALEPGGWIEQVEFDVRLSSDDGTLKKEHQLWEWGPMFIRCAERAGRSLNIHKTMRSAIEKTGFVELHEEKYKIPLGPWPKDMLLKEVGHLQDAH

=== Feature glossary ===
Reading guide. The protein is described through the following features:

Foldseek 3Di. A 3Di character summarizes, for each residue, the relative orientation of the Cα frame of its nearest spatial neighbor. Because it encodes fold topology rather than chemistry, 3Di alignments detect remote structural similarity that sequence alignment misses.

Contact-map, Ramachandran, and PAE plots. Plot images: a contact map (which residues are close in 3D, as an N×N binary image), a Ramachandran scatter (backbone torsion angles, revealing secondary-structure composition at a glance), and — for AlphaFold structures — a PAE heatmap (pairwise prediction confidence).

Radius of gyration, Cα contacts, bounding box. Radius of gyration (Rg) is the root-mean-square distance of Cα atoms from their centroid — a single number for overall size and compactness. A globular domain of N residues has Rg ≈ 2.2·N^0.38 Å; an extended or disordered chain has a much larger Rg. The Cα contact count is the number of residue pairs whose Cα atoms are within 8 Å and are more than four positions apart in sequence — a standard proxy for tertiary packing density. The bounding box is the smallest axis-aligned box enclosing all Cα atoms.

Secondary structure (8-s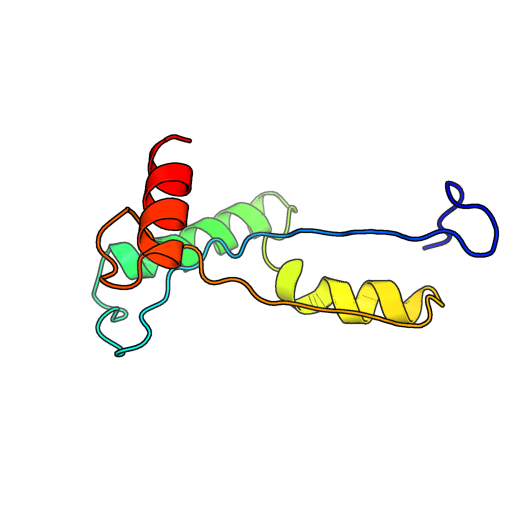tate, DSSP). Eight-state secondary structure (DSSP): H is the canonical α-helix, G the tighter 3₁₀-helix, I the wider π-helix; E/B are β-structure, T and S are turns and bends, and '-' is everything else. DSSP derives these from the pattern of main-chain N–H···O=C hydrogen bonds, not from the sequence.

B-factor. B-factor (Debye–Waller factor) reflects atomic displacement in the crystal lattice. It is an experimental observable (units Å²), not a prediction; low values mean the atom is pinned down, high values mean it moves or is heterogeneous across the crystal.

pLDDT. pLDDT is the predicted lDDT-Cα score: AlphaFold's confidence that the local environment of each residue (all inter-atomic distances within 15 Å) is correctly placed. It is a per-residue number between 0 and 100, with higher meaning more reliable.

Nearest PDB structures. Nearest PDB neighbors are the top structural matches found by Foldseek when searching this structure against the entire Protein Data Bank. Each hit reports a TM-score (0 to 1; >0.5 almost always implies the same fold) and an E-value. These are *structural* homologs — they may share no detectable sequence similarity.

Solvent-accessible surface area. Accessible surface area quantifies burial. A residue with SASA near zero is packed into the hydrophobic core; one with SASA >100 Å² sits on the surface. Computed here via the Shrake–Rupley numerical algorithm with a 1.4 Å probe.

Rendered structure images. Structure images are PyMOL renders from six orthogonal camera directions. Ca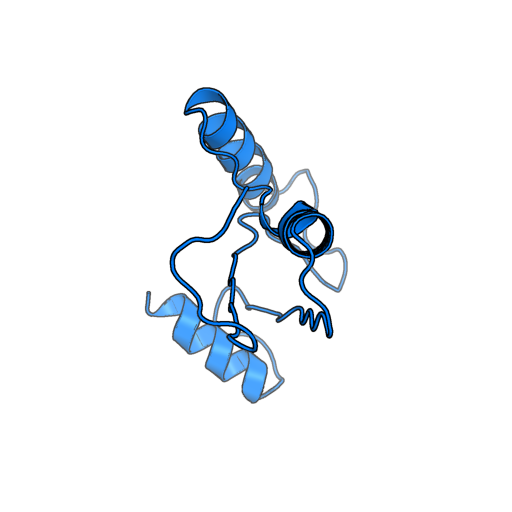rtoon representation draws helices as coils and strands as arrows; sticks shows the backbone as bonds; surface shows the solvent-excluded envelope. Rainbow coloring maps sequence position to hue (blue→red, N→C); chain coloring assigns a distinct color per polypeptide.

Backbone torsions (φ/ψ). φ (phi) and ψ (psi) are the two rotatable ba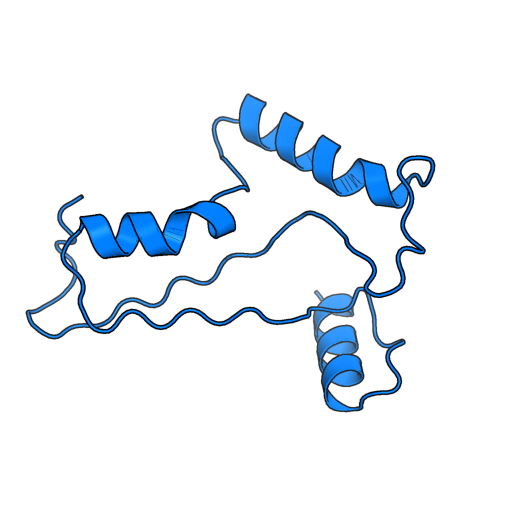ckbone dihedrals per residue: φ is the C(i-1)–N–Cα–C torsion, ψ is the N–Cα–C–N(i+1) torsion, both in degrees on (−180°, 180°]. α-helical residues cluster near (−60°, −45°); β-strand residues near (−120°, +130°). A Ramachandran plot is simply a scatter of (φ, ψ) for every residue.

Predicted aligned error. Predicted Aligned Error (PAE) is an AlphaFold confidence matrix: entry (i, j) is the expected error in the position of residue j, in ångströms, when the prediction is superimposed on the true structure at residue i. Low PAE within a block of residues means that block is internally rigid and well-predicted; high PAE between two blocks means their relative placement is uncertain even if each block individually is confident.

mmCIF coordinates. Structure coordinates are given as an mmCIF _atom_site loop: one row per atom with element, residue name, chain id, sequence number, and x/y/z position in Å. Only the four main-chain atoms per residue are included here; side chains are omitted to keep the record compact.

InterPro / GO / CATH / organism. Database cross-references. InterPro integrates a dozen domain/family signature databases into unified entries with residue-range hits. GO terms attach function/process/location labels with evidence codes. CATH codes position the fold in a four-level structural taxonomy. Organism is the NCBI-taxonomy species name.

Secondary structure (3-state, P-SEA). SS3 is a coarse helix/strand/coil call (letters a/b/c) made by the P-SEA algorithm from inter-Cα distances and dihedrals. It is less detailed than DSSP but needs only Cα positions.

Sequence. Sequence gives the chain of amino acids in standard one-letter code (A=alanine, C=cysteine, …, Y=tyrosine), read N→C. It is the only feature that is directly encoded by the gene; all structural features are derived from the folded form of this sequence.